Protein AF-A0A3D3NT61-F1 (afdb_monomer)

Foldseek 3Di:
DDPVCQQQDDPVGHQADPPCRVPHVVLVQLPDFLPDCSHPPVPPTRDDPVVSVVSSVD

Radius of gyration: 11.23 Å; Cα contacts (8 Å, |Δi|>4): 76; chains: 1; bounding box: 26×20×27 Å

Mean predicted aligned error: 5.96 Å

Secondary structure (DSSP, 8-state):
--HHHHHH-BTTB-S--TT-GGG-HHHHHHTS-TT-TT-SSSSS-SPPHHHHHHHHT-

Structure (mmCIF, N/CA/C/O backbone):
data_AF-A0A3D3NT61-F1
#
_entry.id   AF-A0A3D3NT61-F1
#
loop_
_atom_site.group_PDB
_atom_site.id
_atom_site.type_symbol
_atom_site.label_atom_id
_atom_site.label_alt_id
_atom_site.label_comp_id
_atom_site.label_asym_id
_atom_site.label_entity_id
_atom_site.label_seq_id
_atom_site.pdbx_PDB_ins_code
_atom_site.Cartn_x
_atom_site.Cartn_y
_atom_site.Cartn_z
_atom_site.occupancy
_atom_site.B_iso_or_equiv
_atom_site.auth_seq_id
_atom_site.auth_comp_id
_atom_site.auth_asym_id
_atom_site.auth_atom_id
_atom_site.pdbx_PDB_model_num
ATOM 1 N N . HIS A 1 1 ? 5.138 -6.640 15.296 1.00 51.56 1 HIS A N 1
ATOM 2 C CA . HIS A 1 1 ? 4.250 -5.461 15.220 1.00 51.56 1 HIS A CA 1
ATOM 3 C C . HIS A 1 1 ? 2.848 -5.900 15.636 1.00 51.56 1 HIS A C 1
ATOM 5 O O . HIS A 1 1 ? 2.426 -6.944 15.156 1.00 51.56 1 HIS A O 1
ATOM 11 N N . THR A 1 2 ? 2.180 -5.216 16.574 1.00 62.66 2 THR A N 1
ATOM 12 C CA . THR A 1 2 ? 0.795 -5.544 16.982 1.00 62.66 2 THR A CA 1
ATOM 13 C C . THR A 1 2 ? -0.213 -4.889 16.035 1.00 62.66 2 THR A C 1
ATOM 15 O O . THR A 1 2 ? 0.121 -3.917 15.357 1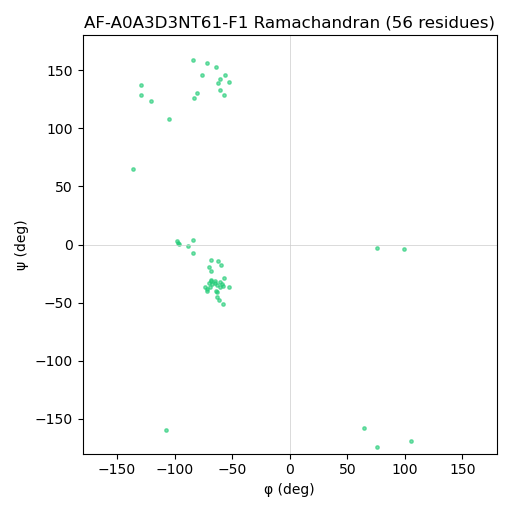.00 62.66 2 THR A O 1
ATOM 18 N N . ALA A 1 3 ? -1.444 -5.406 15.976 1.00 66.56 3 ALA A N 1
ATOM 19 C CA . ALA A 1 3 ? -2.504 -4.861 15.121 1.00 66.56 3 ALA A CA 1
ATOM 20 C C . ALA A 1 3 ? -2.794 -3.369 15.399 1.00 66.56 3 ALA A C 1
ATOM 22 O O . ALA A 1 3 ? -3.131 -2.623 14.482 1.00 66.56 3 ALA A O 1
ATOM 23 N N . GLU A 1 4 ? -2.573 -2.896 16.631 1.00 67.69 4 GLU A N 1
ATOM 24 C CA . GLU A 1 4 ? -2.746 -1.479 16.986 1.00 67.69 4 GLU A CA 1
ATOM 25 C C . GLU A 1 4 ? -1.754 -0.560 16.262 1.00 67.69 4 GLU A C 1
ATOM 27 O O . GLU A 1 4 ? -2.084 0.582 15.947 1.00 67.69 4 GLU A O 1
ATOM 32 N N . ALA A 1 5 ? -0.548 -1.049 15.957 1.00 67.62 5 ALA A N 1
ATOM 33 C CA . ALA A 1 5 ? 0.442 -0.274 15.216 1.00 67.62 5 ALA A CA 1
ATOM 34 C C . ALA A 1 5 ? 0.012 -0.037 13.758 1.00 67.62 5 ALA A C 1
ATOM 36 O O . ALA A 1 5 ? 0.318 1.011 13.198 1.00 67.62 5 ALA A O 1
ATOM 37 N N . LEU A 1 6 ? -0.732 -0.975 13.159 1.00 66.75 6 LEU A N 1
ATOM 38 C CA . LEU A 1 6 ? -1.277 -0.828 11.804 1.00 66.75 6 LEU A CA 1
ATOM 39 C C . LEU A 1 6 ? -2.424 0.191 11.770 1.00 66.75 6 LEU A C 1
ATOM 41 O O . LEU A 1 6 ? -2.492 1.014 10.860 1.00 66.75 6 LEU A O 1
ATOM 45 N N . LEU A 1 7 ? -3.277 0.175 12.798 1.00 65.88 7 LEU A N 1
ATOM 46 C CA . LEU A 1 7 ? -4.385 1.123 12.947 1.00 65.88 7 LEU A CA 1
ATOM 47 C C . LEU A 1 7 ? -3.903 2.545 13.253 1.00 65.88 7 LEU A C 1
ATOM 49 O O . LEU A 1 7 ? -4.492 3.502 12.770 1.00 65.88 7 LEU A O 1
ATOM 53 N N . LYS A 1 8 ? -2.830 2.707 14.036 1.00 68.75 8 LYS A N 1
ATOM 54 C CA . LYS A 1 8 ? -2.219 4.025 14.268 1.00 68.75 8 LYS A CA 1
ATOM 55 C C . LYS A 1 8 ? -1.474 4.529 13.028 1.00 68.75 8 LYS A C 1
ATOM 57 O O . LYS A 1 8 ? -1.526 5.719 12.733 1.00 68.75 8 LYS A O 1
ATOM 62 N N . GLY A 1 9 ? -0.806 3.619 12.318 1.00 67.25 9 GLY A N 1
ATOM 63 C CA . GLY A 1 9 ? 0.024 3.922 11.161 1.00 67.25 9 GLY A CA 1
ATOM 64 C C . GLY A 1 9 ? 1.252 4.776 11.490 1.00 67.25 9 GLY A C 1
ATOM 65 O O . GLY A 1 9 ? 1.750 4.758 12.619 1.00 67.25 9 GLY A 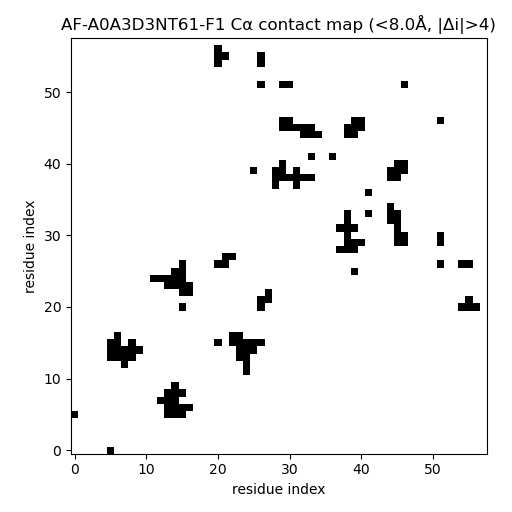O 1
ATOM 66 N N . GLY A 1 10 ? 1.783 5.456 10.474 1.00 70.25 10 GLY A N 1
ATOM 67 C CA . GLY A 1 10 ? 3.010 6.255 10.560 1.00 70.25 10 GLY A CA 1
ATOM 68 C C . GLY A 1 10 ? 2.743 7.760 10.518 1.00 70.25 10 GLY A C 1
ATOM 69 O O . GLY A 1 10 ? 1.619 8.211 10.720 1.00 70.25 10 GLY A O 1
ATOM 70 N N . ASP A 1 11 ? 3.766 8.543 10.178 1.00 69.00 11 ASP A N 1
ATOM 71 C CA . ASP A 1 11 ? 3.677 10.014 10.089 1.00 69.00 11 ASP A CA 1
ATOM 72 C C . ASP A 1 11 ? 2.677 10.513 9.025 1.00 69.00 11 ASP A C 1
ATOM 74 O O . ASP A 1 11 ? 2.293 11.679 9.012 1.00 69.00 11 ASP A O 1
ATOM 78 N N . THR A 1 12 ? 2.238 9.617 8.140 1.00 68.81 12 THR A N 1
ATOM 79 C CA . THR A 1 12 ? 1.263 9.863 7.067 1.00 68.81 12 THR A CA 1
ATOM 80 C C . THR A 1 12 ? -0.170 9.476 7.445 1.00 68.81 12 THR A C 1
ATOM 82 O O . THR A 1 12 ? -1.079 9.670 6.642 1.00 68.81 12 THR A O 1
ATOM 85 N N . GLY A 1 13 ? -0.395 8.981 8.668 1.00 71.25 13 GLY A N 1
ATOM 86 C CA . GLY A 1 13 ? -1.698 8.525 9.148 1.00 71.25 13 GLY A CA 1
ATOM 87 C C . GLY A 1 13 ? -1.823 6.997 9.218 1.00 71.25 13 GLY A C 1
ATOM 88 O O . GLY A 1 13 ? -0.813 6.292 9.116 1.00 71.25 13 GLY A O 1
ATOM 89 N N . PRO A 1 14 ? -3.047 6.476 9.436 1.00 76.19 14 PRO A N 1
ATOM 90 C CA . PRO A 1 14 ? -3.310 5.051 9.631 1.00 76.19 14 PRO A CA 1
ATOM 91 C C . PRO A 1 14 ? -2.882 4.230 8.409 1.00 76.19 14 PRO A C 1
ATOM 93 O O . PRO A 1 14 ? -3.214 4.565 7.273 1.00 76.19 14 PRO A O 1
ATOM 96 N N . ALA A 1 15 ? -2.168 3.122 8.634 1.00 78.75 15 ALA A N 1
ATOM 97 C CA . ALA A 1 15 ? -1.750 2.252 7.535 1.00 78.75 15 ALA A CA 1
ATOM 98 C C . ALA A 1 15 ? -2.950 1.512 6.926 1.00 78.75 15 ALA A C 1
ATOM 100 O O . ALA A 1 15 ? -2.970 1.264 5.722 1.00 78.75 15 ALA A O 1
ATOM 101 N N . ILE A 1 16 ? -3.943 1.188 7.762 1.00 81.25 16 ILE A N 1
ATOM 102 C CA . ILE A 1 16 ? -5.207 0.556 7.380 1.00 81.25 16 ILE A CA 1
ATOM 103 C C . ILE A 1 16 ? -6.361 1.362 7.979 1.00 81.25 16 ILE A C 1
ATOM 105 O O . ILE A 1 16 ? -6.388 1.619 9.183 1.00 81.25 16 ILE A O 1
ATOM 109 N N . VAL A 1 17 ? -7.330 1.722 7.142 1.00 81.69 17 VAL A N 1
ATOM 110 C CA . VAL A 1 17 ? -8.597 2.338 7.536 1.00 81.69 17 VAL A CA 1
ATOM 111 C C . VAL A 1 17 ? -9.693 1.284 7.431 1.00 81.69 17 VAL A C 1
ATOM 113 O O . VAL A 1 17 ? -10.105 0.889 6.340 1.00 81.69 17 VAL A O 1
ATOM 116 N N . SER A 1 18 ? -10.181 0.818 8.580 1.00 80.38 18 SER A N 1
ATOM 117 C CA . SER A 1 18 ? -11.218 -0.215 8.639 1.00 80.38 18 SER A CA 1
ATOM 118 C C . SER A 1 18 ? -12.483 0.200 7.879 1.00 80.38 18 SER A C 1
ATOM 120 O O . SER A 1 18 ? -13.019 1.288 8.089 1.00 80.38 18 SER A O 1
ATOM 122 N N . GLY A 1 19 ? -12.959 -0.678 6.993 1.00 83.19 19 GLY A N 1
ATOM 123 C CA . GLY A 1 19 ? -14.136 -0.449 6.146 1.00 83.19 19 GLY A CA 1
ATOM 124 C C . GLY A 1 19 ? -13.911 0.497 4.961 1.00 83.19 19 GLY A C 1
ATOM 125 O O . GLY A 1 19 ? -14.833 0.699 4.174 1.00 83.19 19 GLY A O 1
ATOM 126 N N . LYS A 1 20 ? -12.709 1.071 4.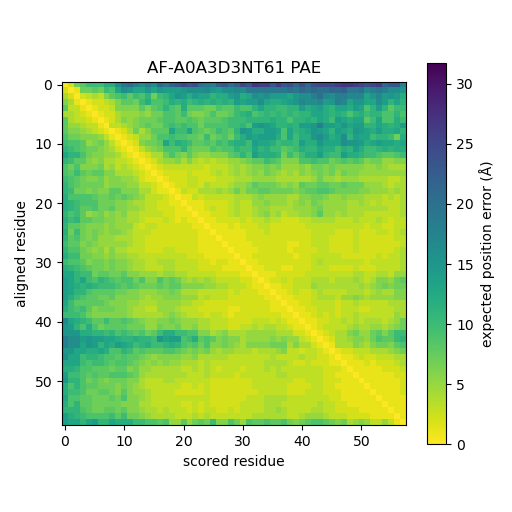819 1.00 85.06 20 LYS A N 1
ATOM 127 C CA . LYS A 1 20 ? -12.323 1.977 3.726 1.00 85.06 20 LYS A CA 1
ATOM 128 C C . LYS A 1 20 ? -10.925 1.610 3.207 1.00 85.06 20 LYS A C 1
ATOM 130 O O . LYS A 1 20 ? -9.980 2.390 3.341 1.00 85.06 20 LYS A O 1
ATOM 135 N N . PRO A 1 21 ? -10.766 0.416 2.621 1.00 84.00 21 PRO A N 1
ATOM 136 C CA . PRO A 1 21 ? -9.468 -0.076 2.166 1.00 84.00 21 PRO A CA 1
ATOM 137 C C . PRO A 1 21 ? -8.804 0.851 1.138 1.00 84.00 21 PRO A C 1
ATOM 139 O O . PRO A 1 21 ? -7.593 1.035 1.183 1.00 84.00 21 PRO A O 1
ATOM 142 N N . ASP A 1 22 ? -9.577 1.521 0.281 1.00 83.25 22 ASP A N 1
ATOM 143 C CA . ASP A 1 22 ? -9.041 2.474 -0.702 1.00 83.25 22 ASP A CA 1
ATOM 144 C C . ASP A 1 22 ? -8.493 3.770 -0.068 1.00 83.25 22 ASP A C 1
ATOM 146 O O . ASP A 1 22 ? -7.687 4.466 -0.683 1.00 83.25 22 ASP A O 1
ATOM 150 N N . GLU A 1 23 ? -8.883 4.087 1.173 1.00 85.56 23 GLU A N 1
ATOM 151 C CA . GLU A 1 23 ? -8.320 5.196 1.960 1.00 85.56 23 GLU 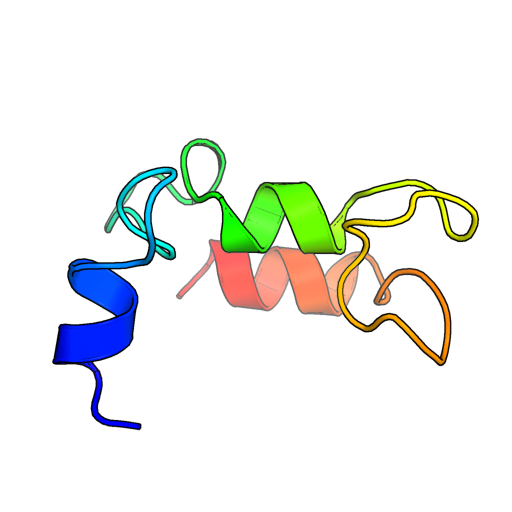A CA 1
ATOM 152 C C . GLU A 1 23 ? -7.086 4.760 2.775 1.00 85.56 23 GLU A C 1
ATOM 154 O O . GLU A 1 23 ? -6.484 5.572 3.477 1.00 85.56 23 GLU A O 1
ATOM 159 N N . SER A 1 24 ? -6.694 3.483 2.696 1.00 88.19 24 SER A N 1
ATOM 160 C CA . SER A 1 24 ? -5.565 2.935 3.446 1.00 88.19 24 SER A CA 1
ATOM 161 C C . SER A 1 24 ? -4.244 3.203 2.735 1.00 88.19 24 SER A C 1
ATOM 163 O O . SER A 1 24 ? -4.031 2.798 1.590 1.00 88.19 24 SER A O 1
ATOM 165 N N . GLU A 1 25 ? -3.304 3.815 3.452 1.00 88.25 25 GLU A N 1
ATOM 166 C CA . GLU A 1 25 ? -1.975 4.136 2.924 1.00 88.25 25 GLU A CA 1
ATOM 167 C C . GLU A 1 25 ? -1.205 2.874 2.489 1.00 88.25 25 GLU A C 1
ATOM 169 O O . GLU A 1 25 ? -0.463 2.900 1.506 1.00 88.25 25 GLU A O 1
ATOM 174 N N . LEU A 1 26 ? -1.426 1.739 3.161 1.00 87.50 26 LEU A N 1
ATOM 175 C CA . LEU A 1 26 ? -0.832 0.458 2.776 1.00 87.50 26 LEU A CA 1
ATOM 176 C C . LEU A 1 26 ? -1.282 0.013 1.376 1.00 87.50 26 LEU A C 1
ATOM 178 O O . LE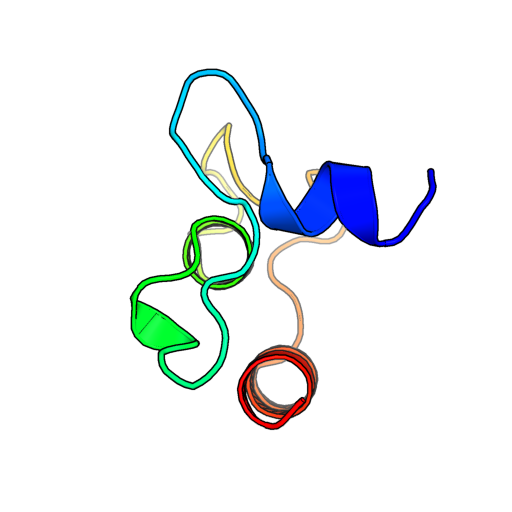U A 1 26 ? -0.447 -0.328 0.541 1.00 87.50 26 LEU A O 1
ATOM 182 N N . VAL A 1 27 ? -2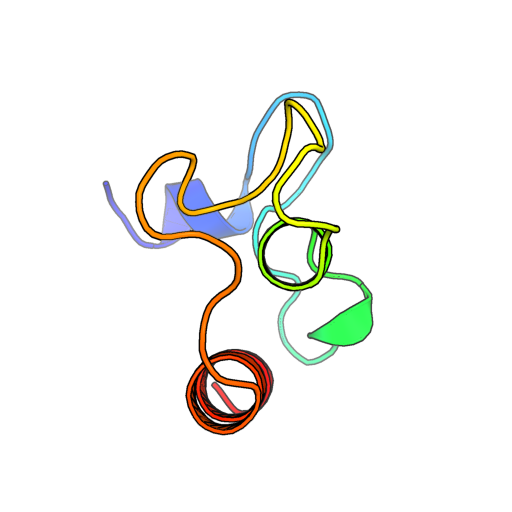.588 0.069 1.101 1.00 88.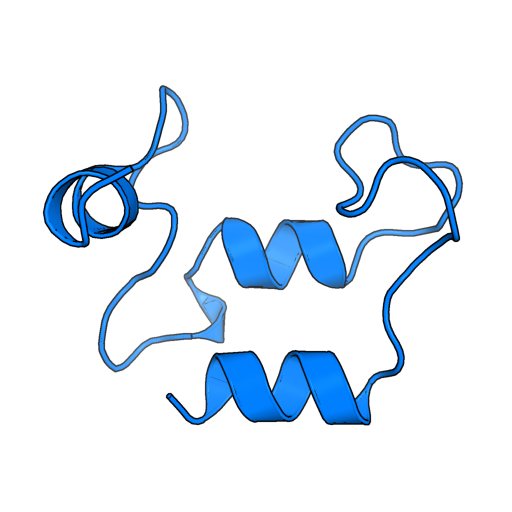94 27 VAL A N 1
ATOM 183 C CA . VAL A 1 27 ? -3.176 -0.332 -0.190 1.00 88.94 27 VAL A CA 1
ATOM 184 C C . VAL A 1 27 ? -2.670 0.569 -1.313 1.00 88.94 27 VAL A C 1
ATOM 186 O O . VAL A 1 27 ? -2.321 0.088 -2.396 1.00 88.94 27 VAL A O 1
ATOM 189 N N . LYS A 1 28 ? -2.556 1.872 -1.036 1.00 89.19 28 LYS A N 1
ATOM 190 C CA . LYS A 1 28 ? -1.971 2.838 -1.965 1.00 89.19 28 LYS A CA 1
ATOM 191 C C . LYS A 1 28 ? -0.537 2.459 -2.327 1.00 89.19 28 LYS A C 1
ATOM 193 O O . LYS A 1 28 ? -0.235 2.344 -3.510 1.00 89.19 28 LYS A O 1
ATOM 198 N N . ARG A 1 29 ? 0.325 2.207 -1.335 1.00 90.50 29 ARG A N 1
ATOM 199 C CA . ARG A 1 29 ? 1.743 1.863 -1.556 1.00 90.50 29 ARG A CA 1
ATOM 200 C C . ARG A 1 29 ? 1.948 0.539 -2.278 1.00 90.50 29 ARG A C 1
ATOM 202 O O . ARG A 1 29 ? 2.883 0.418 -3.062 1.00 90.50 29 ARG A O 1
ATOM 209 N N . MET A 1 30 ? 1.069 -0.434 -2.048 1.00 89.62 30 MET A N 1
ATOM 210 C CA . MET A 1 30 ? 1.098 -1.716 -2.761 1.00 89.62 30 MET A CA 1
ATOM 211 C C . MET A 1 30 ? 0.730 -1.595 -4.243 1.00 89.62 30 MET A C 1
ATOM 213 O O . MET A 1 30 ? 1.116 -2.445 -5.040 1.00 89.62 30 MET A O 1
ATOM 217 N N . SER A 1 31 ? 0.006 -0.534 -4.606 1.00 87.44 31 SER A N 1
ATOM 218 C CA . SER A 1 31 ? -0.472 -0.277 -5.968 1.00 87.44 31 SER A CA 1
ATOM 219 C C . SER A 1 31 ? 0.417 0.701 -6.749 1.00 87.44 31 SER A C 1
ATOM 221 O O . SER A 1 31 ? 0.073 1.077 -7.870 1.00 87.44 31 SER A O 1
ATOM 223 N N . LEU A 1 32 ? 1.529 1.160 -6.162 1.00 90.06 32 LEU A N 1
ATOM 224 C CA . LEU A 1 32 ? 2.438 2.098 -6.818 1.00 90.06 32 LEU A CA 1
ATOM 225 C C . LEU A 1 32 ? 3.228 1.425 -7.957 1.00 90.06 32 LEU A C 1
ATOM 227 O O . LEU A 1 32 ? 3.418 0.206 -7.952 1.00 90.06 32 LEU A O 1
ATOM 231 N N . PRO A 1 33 ? 3.714 2.209 -8.937 1.00 87.69 33 PRO A N 1
ATOM 232 C CA . PRO A 1 33 ? 4.660 1.731 -9.941 1.00 87.69 33 PRO A CA 1
ATOM 233 C C . PRO A 1 33 ? 5.932 1.149 -9.311 1.00 87.69 33 PRO A C 1
ATOM 235 O O . PRO A 1 33 ? 6.403 1.644 -8.290 1.00 87.69 33 PRO A O 1
ATOM 238 N N . GLY A 1 34 ? 6.505 0.115 -9.936 1.00 85.12 34 GLY A N 1
ATOM 239 C CA . GLY A 1 34 ? 7.672 -0.622 -9.421 1.00 85.12 34 GLY A CA 1
ATOM 240 C C . GLY A 1 34 ? 8.946 0.199 -9.210 1.00 85.12 34 GLY A C 1
ATOM 241 O O . GLY A 1 34 ? 9.847 -0.253 -8.511 1.00 85.12 34 GLY A O 1
ATOM 242 N N . ASP A 1 35 ? 9.025 1.373 -9.825 1.00 85.69 35 ASP A N 1
ATOM 243 C CA . ASP A 1 35 ? 10.110 2.347 -9.732 1.00 85.69 35 ASP A CA 1
ATOM 244 C C . ASP A 1 35 ? 9.832 3.475 -8.723 1.00 85.69 35 ASP A C 1
ATOM 246 O O . ASP A 1 35 ? 10.660 4.367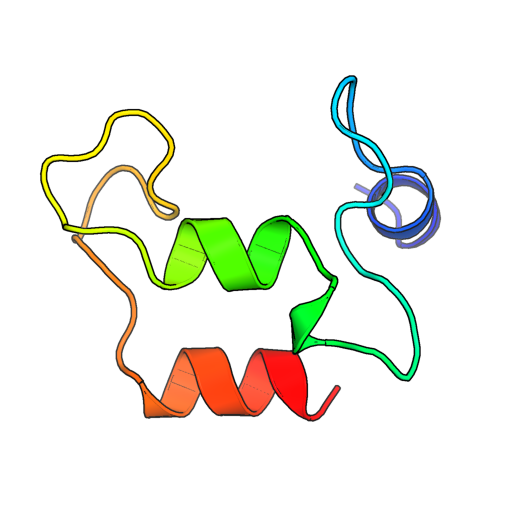 -8.560 1.00 85.69 35 ASP A O 1
ATOM 250 N N . HIS A 1 36 ? 8.687 3.448 -8.038 1.00 89.88 36 HIS A N 1
ATOM 251 C CA . HIS A 1 36 ? 8.334 4.445 -7.038 1.00 89.88 36 HIS A CA 1
ATOM 252 C C . HIS A 1 36 ? 9.013 4.143 -5.694 1.00 89.88 36 HIS A C 1
ATOM 254 O O . HIS A 1 36 ? 8.871 3.045 -5.164 1.00 89.88 36 HIS A O 1
ATOM 260 N N . ASP A 1 37 ? 9.667 5.135 -5.084 1.00 87.88 37 ASP A N 1
ATOM 261 C CA . ASP A 1 37 ? 10.441 4.958 -3.839 1.00 87.88 37 ASP A CA 1
ATOM 262 C C . ASP A 1 37 ? 9.609 4.413 -2.661 1.00 87.88 37 ASP A C 1
ATOM 264 O O . ASP A 1 37 ? 10.087 3.605 -1.866 1.00 87.88 37 ASP A O 1
ATOM 268 N N . ASP A 1 38 ? 8.342 4.826 -2.567 1.00 88.69 38 ASP A N 1
ATOM 269 C CA . ASP A 1 38 ? 7.407 4.363 -1.531 1.00 88.69 38 ASP A CA 1
ATOM 270 C C . ASP A 1 38 ? 6.687 3.033 -1.837 1.00 88.69 38 ASP A C 1
ATOM 272 O O . ASP A 1 38 ? 5.807 2.636 -1.063 1.00 88.69 38 ASP A O 1
ATOM 276 N N . ILE A 1 39 ? 7.000 2.347 -2.947 1.00 90.62 39 ILE A N 1
ATOM 277 C CA . ILE A 1 39 ? 6.330 1.083 -3.282 1.00 90.62 39 ILE A CA 1
ATOM 278 C C . ILE A 1 39 ? 6.582 0.018 -2.214 1.00 90.62 39 ILE A C 1
ATOM 280 O O . ILE A 1 39 ? 7.691 -0.161 -1.706 1.00 90.62 39 ILE A O 1
ATOM 284 N N . MET A 1 40 ? 5.528 -0.736 -1.901 1.00 89.44 40 MET A N 1
ATOM 285 C CA . MET A 1 40 ? 5.607 -1.889 -1.015 1.00 89.44 40 MET A CA 1
ATOM 286 C C . MET A 1 40 ? 5.147 -3.166 -1.739 1.00 89.44 40 MET A C 1
ATOM 288 O O . MET A 1 40 ? 4.005 -3.222 -2.183 1.00 89.44 40 MET A O 1
ATOM 292 N N . PRO A 1 41 ? 5.980 -4.221 -1.813 1.00 87.44 41 PRO A N 1
ATOM 293 C CA . PRO A 1 41 ? 7.328 -4.313 -1.260 1.00 87.44 41 PRO A CA 1
ATOM 294 C C . PRO A 1 41 ? 8.371 -3.543 -2.103 1.00 87.44 41 PRO A C 1
ATOM 296 O O . PRO A 1 41 ? 8.307 -3.561 -3.330 1.00 87.44 41 PRO A O 1
ATOM 299 N N . PRO A 1 42 ? 9.405 -2.950 -1.471 1.00 82.75 42 PRO A N 1
ATOM 300 C CA . PRO A 1 42 ? 10.449 -2.184 -2.170 1.00 82.75 42 PRO A CA 1
ATOM 301 C C . PRO A 1 42 ? 11.358 -3.066 -3.040 1.00 82.75 42 PRO A C 1
ATOM 303 O O . PRO A 1 42 ? 12.153 -2.585 -3.841 1.00 82.75 42 PRO A O 1
ATOM 306 N N . LYS A 1 43 ? 11.283 -4.388 -2.859 1.00 78.75 43 LYS A N 1
ATOM 307 C CA . LYS A 1 43 ? 11.953 -5.393 -3.682 1.00 78.75 43 LYS A CA 1
ATOM 308 C C . LYS A 1 43 ? 10.924 -6.424 -4.108 1.00 78.75 43 LYS A C 1
ATOM 310 O O . LYS A 1 43 ? 10.143 -6.880 -3.280 1.00 78.75 43 LYS A O 1
ATOM 315 N N . GLY A 1 44 ? 10.983 -6.832 -5.370 1.00 76.06 44 GLY A N 1
ATOM 316 C CA . GLY A 1 44 ? 10.020 -7.773 -5.946 1.00 76.06 44 GLY A CA 1
ATOM 317 C C . GLY A 1 44 ? 8.915 -7.106 -6.764 1.00 76.06 44 GLY A C 1
ATOM 318 O O . GLY A 1 44 ? 8.164 -7.821 -7.416 1.00 76.06 44 GLY A O 1
ATOM 319 N N . GLY A 1 45 ? 8.879 -5.768 -6.807 1.00 74.50 45 GLY A N 1
ATOM 320 C CA . GLY A 1 45 ? 7.904 -5.012 -7.590 1.00 74.50 45 GLY A CA 1
ATOM 321 C C . GLY A 1 45 ? 6.511 -4.998 -6.951 1.00 74.50 45 GLY A C 1
ATOM 322 O O . GLY A 1 45 ? 6.344 -5.482 -5.828 1.00 74.50 45 GLY A O 1
ATOM 323 N N . PRO A 1 46 ? 5.512 -4.427 -7.646 1.00 81.69 46 PRO A N 1
ATOM 324 C CA . PRO A 1 46 ? 4.143 -4.401 -7.153 1.00 81.69 46 PRO A CA 1
ATOM 325 C C . PRO A 1 46 ? 3.616 -5.818 -6.971 1.00 81.69 46 PRO A C 1
ATOM 327 O O . PRO A 1 46 ? 3.893 -6.719 -7.769 1.00 81.69 46 PRO A O 1
ATOM 330 N N . LEU A 1 47 ? 2.833 -6.001 -5.912 1.00 87.12 47 LEU A N 1
ATOM 331 C CA . LEU A 1 47 ? 2.163 -7.269 -5.671 1.00 87.12 47 LEU A CA 1
ATOM 332 C C . LEU A 1 47 ? 1.158 -7.561 -6.795 1.00 87.12 47 LEU A C 1
ATOM 334 O O . LEU A 1 47 ? 0.619 -6.634 -7.409 1.00 87.12 47 LEU A O 1
ATOM 338 N N . PRO A 1 48 ? 0.866 -8.844 -7.064 1.00 89.19 48 PRO A N 1
ATOM 339 C CA . PRO A 1 48 ? -0.236 -9.210 -7.938 1.00 89.19 48 PRO A CA 1
ATOM 340 C C . PRO A 1 48 ? -1.532 -8.533 -7.486 1.00 89.19 48 PRO A C 1
ATOM 342 O O . PRO A 1 48 ? -1.842 -8.500 -6.295 1.00 89.19 48 PRO A O 1
ATOM 345 N N . ALA A 1 49 ? -2.332 -8.055 -8.441 1.00 88.44 49 ALA A N 1
ATOM 346 C CA . ALA A 1 49 ? -3.601 -7.392 -8.137 1.00 88.44 49 ALA A CA 1
ATOM 347 C C . ALA A 1 49 ? -4.512 -8.241 -7.231 1.00 88.44 49 ALA A C 1
ATOM 349 O O . ALA A 1 49 ? -5.148 -7.700 -6.336 1.00 88.44 49 ALA A O 1
ATOM 350 N N . ALA A 1 50 ? -4.521 -9.568 -7.397 1.00 90.50 50 ALA A N 1
ATOM 351 C CA . ALA A 1 50 ? -5.304 -10.473 -6.553 1.00 90.50 50 ALA A CA 1
ATOM 352 C C . ALA A 1 50 ? -4.911 -10.416 -5.063 1.00 90.50 50 ALA A C 1
ATOM 354 O O . ALA A 1 50 ? -5.786 -10.477 -4.201 1.00 90.50 50 ALA A O 1
ATOM 355 N N . ASP A 1 51 ? -3.622 -10.251 -4.757 1.00 89.50 51 ASP A N 1
ATOM 356 C CA . ASP A 1 51 ? -3.138 -10.152 -3.376 1.00 89.50 51 ASP A CA 1
ATOM 357 C C . ASP A 1 51 ? -3.498 -8.792 -2.768 1.00 89.50 51 ASP A C 1
ATOM 359 O O . ASP A 1 51 ? -3.868 -8.705 -1.598 1.00 89.50 51 ASP A O 1
ATOM 363 N N . ILE A 1 52 ? -3.447 -7.726 -3.573 1.00 88.00 52 ILE A N 1
ATOM 364 C CA . ILE A 1 52 ? -3.884 -6.387 -3.159 1.00 88.00 52 ILE A CA 1
ATOM 365 C C . ILE A 1 52 ? -5.384 -6.400 -2.843 1.00 88.00 52 ILE A C 1
ATOM 367 O O . ILE A 1 52 ? -5.795 -5.895 -1.801 1.00 88.00 52 ILE A O 1
ATOM 371 N N . GLU A 1 53 ? -6.201 -7.016 -3.697 1.00 89.69 53 GLU A N 1
ATOM 372 C CA . GLU A 1 53 ? -7.648 -7.134 -3.481 1.00 89.69 53 GLU A CA 1
ATOM 373 C C . GLU A 1 53 ? -7.980 -7.963 -2.231 1.00 89.69 53 GLU A C 1
ATOM 375 O O . GLU A 1 53 ? -8.910 -7.623 -1.502 1.00 89.69 53 GLU A O 1
ATOM 380 N N . LEU A 1 54 ? -7.188 -8.996 -1.916 1.00 89.50 54 LEU A N 1
ATOM 381 C CA . LEU A 1 54 ? -7.347 -9.742 -0.666 1.00 89.50 54 LEU A CA 1
ATOM 382 C C . LEU A 1 54 ? -7.1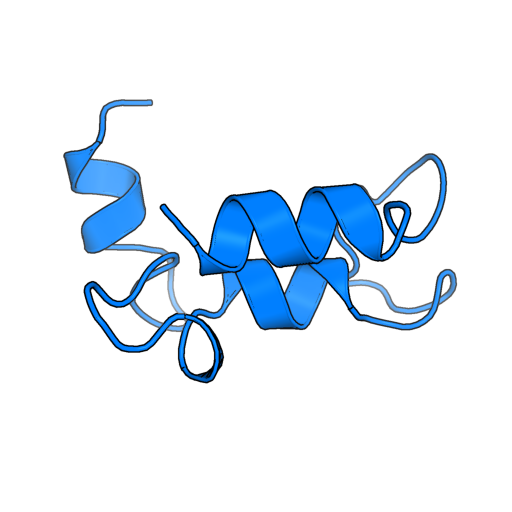01 -8.854 0.560 1.00 89.50 54 LEU A C 1
ATOM 384 O O . LEU A 1 54 ? -7.847 -8.937 1.533 1.00 89.50 54 LEU A O 1
ATOM 388 N N . VAL A 1 55 ? -6.088 -7.985 0.506 1.00 85.44 55 VAL A N 1
ATOM 389 C CA . VAL A 1 55 ? -5.806 -7.019 1.579 1.00 85.44 55 VAL A CA 1
ATOM 390 C C . VAL A 1 55 ? -6.905 -5.961 1.682 1.00 85.44 55 VAL A C 1
ATOM 392 O O . VAL A 1 55 ? -7.232 -5.544 2.788 1.00 85.44 55 VAL A O 1
ATOM 395 N N . LYS A 1 56 ? -7.522 -5.554 0.565 1.00 85.12 56 LYS A N 1
ATOM 396 C CA . LYS A 1 56 ? -8.680 -4.647 0.591 1.00 85.12 56 LYS A CA 1
ATOM 397 C C . LYS A 1 56 ? -9.933 -5.284 1.194 1.00 85.12 56 LYS A C 1
ATOM 399 O O . LYS A 1 56 ? -10.767 -4.574 1.745 1.00 85.12 56 LYS A O 1
ATOM 404 N N . ALA A 1 57 ? -10.093 -6.596 1.046 1.00 84.44 57 ALA A N 1
ATOM 405 C CA . ALA A 1 57 ? -11.268 -7.329 1.511 1.00 84.44 57 ALA A CA 1
ATOM 406 C C . ALA A 1 57 ? -11.214 -7.732 2.999 1.00 84.44 57 ALA A C 1
ATOM 408 O O . ALA A 1 57 ? -12.202 -8.268 3.506 1.00 84.44 57 ALA A O 1
ATOM 409 N N . TRP A 1 58 ? -10.078 -7.516 3.668 1.00 75.31 58 TRP A N 1
ATOM 410 C CA . TRP A 1 58 ? -9.864 -7.800 5.090 1.00 75.31 58 TRP A CA 1
ATOM 411 C C . TRP A 1 58 ? -10.356 -6.657 5.986 1.00 75.31 58 TRP A C 1
ATOM 413 O O . TRP A 1 58 ? -11.064 -6.961 6.975 1.00 75.31 58 TRP A O 1
#

Solvent-accessible surface area (backbone atoms only — not comparable to full-atom values): 3433 Å² total; per-residue (Å²): 136,59,74,66,56,41,51,55,34,58,101,88,40,37,31,46,36,90,98,37,38,91,75,5,53,50,54,53,26,30,68,35,58,72,86,42,91,74,22,41,49,82,68,87,37,48,58,58,67,71,60,52,50,53,64,51,72,108

pLDDT: mean 81.23, std 9.13, range [51.56, 90.62]

Sequence (58 aa):
HTAEALLKGGDTGPAIVSGKPDESELVKRMSLPGDHDDIMPPKGGPLPAADIELVKAW